Protein AF-A0A2R6Y3Z4-F1 (afdb_monomer)

Solvent-accessible surface area (backbone atoms only — not comparable to full-atom values): 3758 Å² total; per-residue (Å²): 122,65,89,88,87,62,60,73,66,68,40,89,38,64,61,82,64,94,52,97,82,46,60,91,49,88,46,29,26,51,85,82,42,18,60,54,43,37,52,51,50,52,52,51,51,53,54,40,68,74,33,73,82,65,33,68,67,50,76,111

InterPro domains:
  IPR002933 Peptidase M20 [PF01546] (5-51)
  IPR017439 Amidohydrolase [PTHR11014] (1-57)

Radius of gyration: 15.64 Å; Cα contacts (8 Å, |Δi|>4): 59; chains: 1; bounding box: 27×22×41 Å

pLDDT: mean 85.61, std 12.72, range [52.72, 97.0]

Sequence (60 aa):
MVAHRADFDALPIQDEKDVSYKSTVPGVMHACGHDGHTATLLAVAKVLANRRSISKGILS

Organism: NCBI:txid2163959

Secondary structure (DSSP, 8-state):
----------BS------STTS-SSTT-B-TT-HHHHHHHHHHHHHHHHH-TTTGGGT--

Structure (mmCIF, N/CA/C/O backbone):
data_AF-A0A2R6Y3Z4-F1
#
_entry.id   AF-A0A2R6Y3Z4-F1
#
loop_
_atom_site.group_PDB
_atom_site.id
_atom_site.type_symbol
_atom_site.label_atom_id
_atom_site.label_alt_id
_atom_site.label_comp_id
_atom_site.label_asym_id
_atom_site.label_entity_id
_atom_site.label_seq_id
_atom_site.pdbx_PDB_ins_code
_atom_site.Cartn_x
_atom_site.Cartn_y
_atom_site.Cartn_z
_atom_site.occupancy
_atom_site.B_iso_or_equiv
_atom_site.auth_seq_id
_atom_site.auth_comp_id
_atom_site.auth_asym_id
_atom_site.auth_atom_id
_atom_site.pdbx_PDB_model_num
ATOM 1 N N . MET A 1 1 ? 12.275 -12.136 -21.426 1.00 59.16 1 MET A N 1
ATOM 2 C CA . MET A 1 1 ? 11.093 -11.570 -20.750 1.00 59.16 1 MET A CA 1
ATOM 3 C C . MET A 1 1 ? 11.333 -11.595 -19.250 1.00 59.16 1 MET A C 1
ATOM 5 O O . MET A 1 1 ? 11.703 -12.643 -18.734 1.00 59.16 1 MET A O 1
ATOM 9 N N . VAL A 1 2 ? 11.187 -10.458 -18.570 1.00 76.19 2 VAL A N 1
ATOM 10 C CA . VAL A 1 2 ? 11.322 -10.349 -17.107 1.00 76.19 2 VAL A CA 1
ATOM 11 C C . VAL A 1 2 ? 10.039 -9.724 -16.571 1.00 76.19 2 VAL A C 1
ATOM 13 O O . VAL A 1 2 ? 9.693 -8.614 -16.968 1.00 76.19 2 VAL A O 1
ATOM 16 N N . ALA A 1 3 ? 9.330 -10.437 -15.694 1.00 77.69 3 ALA A N 1
ATOM 17 C CA . ALA A 1 3 ? 8.074 -9.982 -15.103 1.00 77.69 3 ALA A CA 1
ATOM 18 C C . ALA A 1 3 ? 8.303 -9.459 -13.679 1.00 77.69 3 ALA A C 1
ATOM 20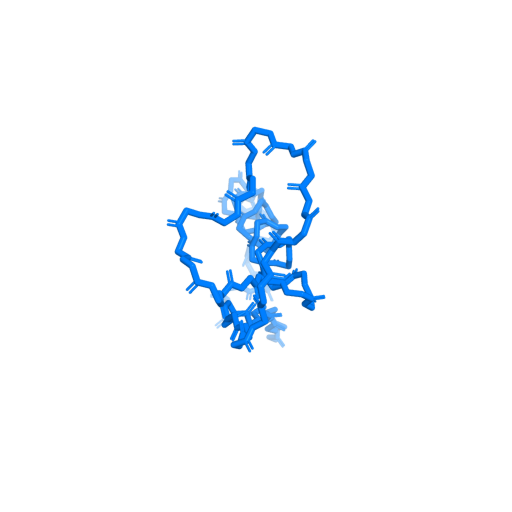 O O . ALA A 1 3 ? 8.971 -10.108 -12.877 1.00 77.69 3 ALA A O 1
ATOM 21 N N . HIS A 1 4 ? 7.721 -8.299 -13.371 1.00 78.19 4 HIS A N 1
ATOM 22 C CA . HIS A 1 4 ? 7.723 -7.712 -12.033 1.00 78.19 4 HIS A CA 1
ATOM 23 C C . HIS A 1 4 ? 6.311 -7.824 -11.457 1.00 78.19 4 HIS A C 1
ATOM 25 O O . HIS A 1 4 ? 5.346 -7.447 -12.122 1.00 78.19 4 HIS A O 1
ATOM 31 N N . ARG A 1 5 ? 6.189 -8.350 -10.237 1.00 85.50 5 ARG A N 1
ATOM 32 C CA . ARG A 1 5 ? 4.913 -8.575 -9.552 1.00 85.50 5 ARG A CA 1
ATOM 33 C C . ARG A 1 5 ? 4.924 -7.853 -8.208 1.00 85.50 5 ARG A C 1
ATOM 35 O O . ARG A 1 5 ? 5.913 -7.936 -7.488 1.00 85.50 5 ARG A O 1
ATOM 42 N N . ALA A 1 6 ? 3.818 -7.196 -7.882 1.00 76.19 6 ALA A N 1
ATOM 43 C CA . ALA A 1 6 ? 3.513 -6.706 -6.545 1.00 76.19 6 ALA A CA 1
ATOM 44 C C . ALA A 1 6 ? 2.094 -7.156 -6.194 1.00 76.19 6 ALA A C 1
ATOM 46 O O . ALA A 1 6 ? 1.187 -7.014 -7.017 1.00 76.19 6 ALA A O 1
ATOM 47 N N . ASP A 1 7 ? 1.929 -7.723 -5.004 1.00 77.19 7 ASP A N 1
ATOM 48 C CA . ASP A 1 7 ? 0.614 -8.021 -4.448 1.00 77.19 7 ASP A CA 1
ATOM 49 C C . ASP A 1 7 ? 0.049 -6.749 -3.789 1.00 77.19 7 ASP A C 1
ATOM 51 O O . ASP A 1 7 ? 0.806 -5.896 -3.319 1.00 77.19 7 ASP A O 1
ATOM 55 N N . PHE A 1 8 ? -1.275 -6.590 -3.822 1.00 81.62 8 PHE A N 1
ATOM 56 C CA . PHE A 1 8 ? -1.983 -5.359 -3.434 1.00 81.62 8 PHE A CA 1
ATOM 57 C C . PHE A 1 8 ? -3.020 -5.589 -2.329 1.00 81.62 8 PHE A C 1
ATOM 59 O O . PHE A 1 8 ? -3.794 -4.693 -2.011 1.00 81.62 8 PHE A O 1
ATOM 66 N N . ASP A 1 9 ? -3.099 -6.795 -1.779 1.00 85.00 9 ASP A N 1
ATOM 67 C CA . ASP A 1 9 ? -4.060 -7.170 -0.749 1.00 85.00 9 ASP A CA 1
ATOM 68 C C . ASP A 1 9 ? -3.715 -6.576 0.625 1.00 85.00 9 ASP A C 1
ATOM 70 O O . ASP A 1 9 ? -2.581 -6.194 0.924 1.00 85.00 9 ASP A O 1
ATOM 74 N N . ALA A 1 10 ? -4.739 -6.470 1.465 1.00 90.12 10 ALA A N 1
ATOM 75 C CA . ALA A 1 10 ? -4.644 -6.046 2.856 1.00 90.12 10 ALA A CA 1
ATOM 76 C C . ALA A 1 10 ? -4.981 -7.220 3.785 1.00 90.12 10 ALA A C 1
ATOM 78 O O . ALA A 1 10 ? -5.490 -8.251 3.345 1.00 90.12 10 ALA A O 1
ATOM 79 N N . LEU A 1 11 ? -4.735 -7.048 5.083 1.00 92.75 11 LEU A N 1
ATOM 80 C CA . LEU A 1 11 ? -5.040 -8.046 6.107 1.00 92.75 11 LEU A CA 1
ATOM 81 C C . LEU A 1 11 ? -6.152 -7.561 7.050 1.00 92.75 11 LEU A C 1
ATOM 83 O O . LEU A 1 11 ? -6.259 -6.350 7.268 1.00 92.75 11 LEU A O 1
ATOM 87 N N . PRO A 1 12 ? -6.951 -8.477 7.640 1.00 93.12 12 PRO A N 1
ATOM 88 C CA . PRO A 1 12 ? -7.982 -8.158 8.630 1.00 93.12 12 PRO A CA 1
ATOM 89 C C . PRO A 1 12 ? -7.349 -7.859 10.002 1.00 93.12 12 PRO A C 1
ATOM 91 O O . PRO A 1 12 ? -7.499 -8.611 10.964 1.00 93.12 12 PRO A O 1
ATOM 94 N N . ILE A 1 13 ? -6.559 -6.789 10.058 1.00 93.94 13 ILE A N 1
ATOM 95 C CA . ILE A 1 13 ? -5.839 -6.309 11.236 1.00 93.94 13 ILE A CA 1
ATOM 96 C C . ILE A 1 13 ? -6.169 -4.826 11.413 1.00 93.94 13 ILE A C 1
ATOM 98 O O . ILE A 1 13 ? -6.169 -4.064 10.447 1.00 93.94 13 ILE A O 1
ATOM 102 N N . GLN A 1 14 ? -6.455 -4.410 12.647 1.00 96.81 14 GLN A N 1
ATOM 103 C CA . GLN A 1 14 ? -6.706 -3.008 12.964 1.00 96.81 14 GLN A CA 1
ATOM 104 C C . GLN A 1 14 ? -5.437 -2.172 12.765 1.00 96.81 14 GLN A C 1
ATOM 106 O O . GLN A 1 14 ? -4.362 -2.524 13.245 1.00 96.81 14 GLN A O 1
ATOM 111 N N . ASP A 1 15 ? -5.582 -1.040 12.077 1.00 95.38 15 ASP A N 1
ATOM 112 C CA . ASP A 1 15 ? -4.503 -0.072 11.947 1.00 95.38 15 ASP A CA 1
ATOM 113 C C . ASP A 1 15 ? -4.341 0.726 13.249 1.00 95.38 15 ASP A C 1
ATOM 115 O O . ASP A 1 15 ? -5.177 1.570 13.575 1.00 95.38 15 ASP A O 1
ATOM 119 N N . GLU A 1 16 ? -3.264 0.447 13.981 1.00 95.81 16 GLU A N 1
ATOM 120 C CA . GLU A 1 16 ? -2.885 1.129 15.229 1.00 95.81 16 GLU A CA 1
ATOM 121 C C . GLU A 1 16 ? -1.989 2.360 14.982 1.00 95.81 16 GLU A C 1
ATOM 123 O O . GLU A 1 16 ? -1.527 3.005 15.924 1.00 95.81 16 GLU A O 1
ATOM 128 N N . LYS A 1 17 ? -1.695 2.703 13.716 1.00 94.12 17 LYS A N 1
ATOM 129 C CA . LYS A 1 17 ? -0.845 3.859 13.402 1.00 94.12 17 LYS A CA 1
ATOM 130 C C . LYS A 1 17 ? -1.551 5.175 13.739 1.00 94.12 17 LYS A C 1
ATOM 132 O O . LYS A 1 17 ? -2.671 5.426 13.290 1.00 94.12 17 LYS A O 1
ATOM 137 N N . ASP A 1 18 ? -0.833 6.077 14.405 1.00 95.44 18 ASP A N 1
ATOM 138 C CA . ASP A 1 18 ? -1.245 7.473 14.588 1.00 95.44 18 ASP A CA 1
ATOM 139 C C . ASP A 1 18 ? -0.627 8.372 13.507 1.00 95.44 18 ASP A C 1
ATOM 141 O O . ASP A 1 18 ? 0.324 9.121 13.726 1.00 95.44 18 ASP A O 1
ATOM 145 N N . VAL A 1 19 ? -1.115 8.211 12.275 1.00 96.44 19 VAL A N 1
ATOM 146 C CA . VAL A 1 19 ? -0.652 8.953 11.094 1.00 96.44 19 VAL A CA 1
ATOM 147 C C . VAL A 1 19 ? -1.830 9.353 10.214 1.00 96.44 19 VAL A C 1
ATOM 149 O O . VAL A 1 19 ? -2.862 8.682 10.186 1.00 96.44 19 VAL A O 1
ATOM 152 N N . SER A 1 20 ? -1.664 10.425 9.438 1.00 96.75 20 SER A N 1
ATOM 153 C CA . SER A 1 20 ? -2.717 10.953 8.556 1.00 96.75 20 SER A CA 1
ATOM 154 C C . SER A 1 20 ? -3.138 9.995 7.436 1.00 96.75 20 SER A C 1
ATOM 156 O O . SER A 1 20 ? -4.244 10.117 6.921 1.00 96.75 20 SER A O 1
ATOM 158 N N . TYR A 1 21 ? -2.276 9.046 7.068 1.00 94.81 21 TYR A N 1
ATOM 159 C CA . TYR A 1 21 ? -2.506 8.065 6.004 1.00 94.81 21 TYR A CA 1
ATOM 160 C C . TYR A 1 21 ? -2.904 6.675 6.526 1.00 94.81 21 TYR A C 1
ATOM 162 O O . TYR A 1 21 ? -2.846 5.703 5.774 1.00 94.81 21 TYR A O 1
ATOM 170 N N . LYS A 1 22 ? -3.268 6.547 7.810 1.00 96.00 22 LYS A N 1
ATOM 171 C CA . LYS A 1 22 ? -3.760 5.276 8.360 1.00 96.00 22 LYS 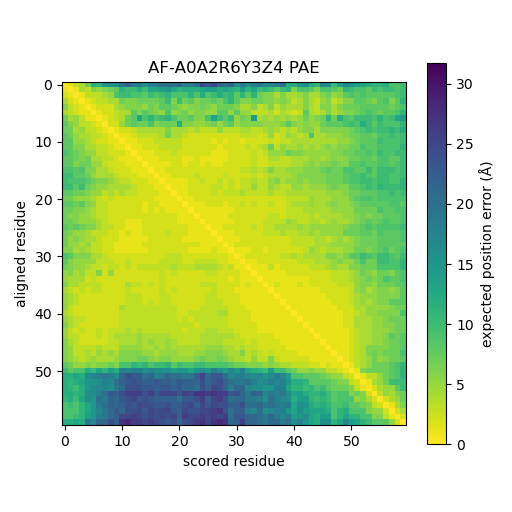A CA 1
ATOM 172 C C . LYS A 1 22 ? -4.988 4.784 7.590 1.00 96.00 22 LYS A C 1
ATOM 174 O O . LYS A 1 22 ? -5.697 5.574 6.963 1.00 96.00 22 LYS A O 1
ATOM 179 N N . SER A 1 23 ? -5.257 3.487 7.677 1.00 96.50 23 SER A N 1
ATOM 180 C CA . SER A 1 23 ? -6.438 2.894 7.061 1.00 96.50 23 SER A CA 1
ATOM 181 C C . SER A 1 23 ? -7.713 3.627 7.475 1.00 96.50 23 SER A C 1
ATOM 183 O O . SER A 1 23 ? -7.963 3.879 8.655 1.00 96.50 23 SER A O 1
ATOM 185 N N . THR A 1 24 ? -8.538 3.952 6.484 1.00 97.00 24 THR A N 1
ATOM 186 C CA . THR A 1 24 ? -9.884 4.495 6.689 1.00 97.00 24 THR A CA 1
ATOM 187 C C . THR A 1 24 ? -10.925 3.391 6.886 1.00 97.00 24 THR A C 1
ATOM 189 O O . THR A 1 24 ? -12.076 3.691 7.199 1.00 97.00 24 THR A O 1
ATOM 192 N N . VAL A 1 25 ? -10.533 2.121 6.721 1.00 96.88 25 VAL A N 1
ATOM 193 C CA . VAL A 1 25 ? -11.391 0.944 6.886 1.00 96.88 25 VAL A CA 1
ATOM 194 C C . VAL A 1 25 ? -11.096 0.298 8.245 1.00 96.88 25 VAL A C 1
ATOM 196 O O . VAL A 1 25 ? -9.988 -0.207 8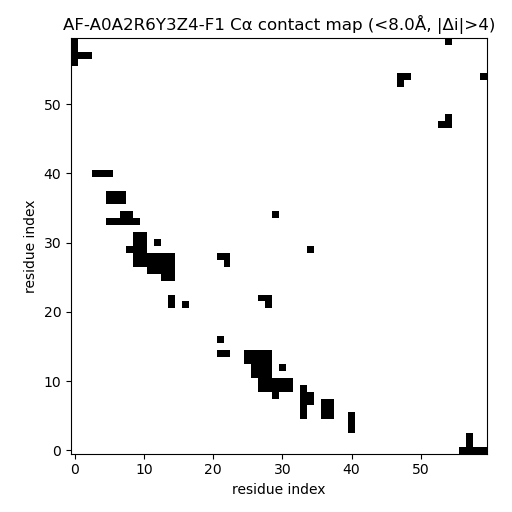.446 1.00 96.88 25 VAL A O 1
ATOM 199 N N . PRO A 1 26 ? -12.059 0.285 9.187 1.00 95.38 26 PRO A N 1
ATOM 200 C CA . PRO A 1 26 ? -11.873 -0.359 10.484 1.00 95.38 26 PRO A CA 1
ATOM 201 C C . PRO A 1 26 ? -11.527 -1.846 10.348 1.00 95.38 26 PRO A C 1
ATOM 203 O O . PRO A 1 26 ? -12.128 -2.558 9.545 1.00 95.38 26 PRO A O 1
ATOM 206 N N . GLY A 1 27 ? -10.569 -2.317 11.146 1.00 95.94 27 GLY A N 1
ATOM 207 C CA . GLY A 1 27 ? -10.137 -3.714 11.173 1.00 95.94 27 GLY A CA 1
ATOM 208 C C . GLY A 1 27 ? -9.349 -4.179 9.947 1.00 95.94 27 GLY A C 1
ATOM 209 O O . GLY A 1 27 ? -9.145 -5.381 9.811 1.00 95.94 27 GLY A O 1
ATOM 210 N N . VAL A 1 28 ? -8.925 -3.277 9.052 1.00 95.69 28 VAL A N 1
ATOM 211 C CA . VAL A 1 28 ? -8.152 -3.627 7.851 1.00 95.69 28 VAL A CA 1
ATOM 212 C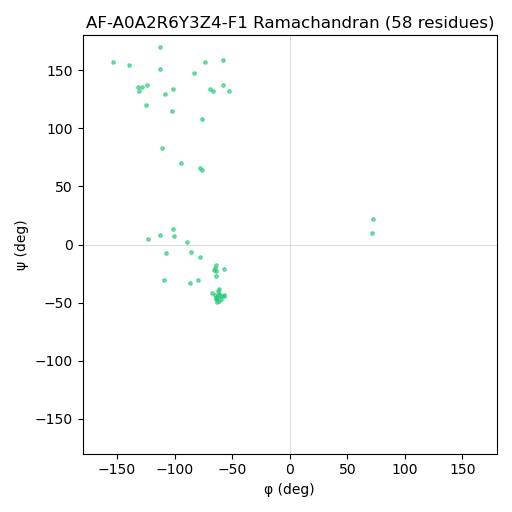 C . VAL A 1 28 ? -6.931 -2.726 7.716 1.00 95.69 28 VAL A C 1
ATOM 214 O O . VAL A 1 28 ? -7.049 -1.508 7.830 1.00 95.69 28 VAL A O 1
ATOM 217 N N . MET A 1 29 ? -5.769 -3.299 7.394 1.00 94.81 29 MET A N 1
ATOM 218 C CA . MET A 1 29 ? -4.561 -2.540 7.053 1.00 94.81 29 MET A CA 1
ATOM 219 C C . MET A 1 29 ? -3.625 -3.334 6.131 1.00 94.81 29 MET A C 1
ATOM 221 O O . MET A 1 29 ? -3.605 -4.566 6.151 1.00 94.81 29 MET A O 1
ATOM 225 N N . HIS A 1 30 ? -2.768 -2.644 5.375 1.00 94.12 30 HIS A N 1
ATOM 226 C CA . HIS A 1 30 ? -1.644 -3.270 4.666 1.00 94.12 30 HIS A CA 1
ATOM 227 C C . HIS A 1 30 ? -0.482 -3.572 5.627 1.00 94.12 30 HIS A C 1
ATOM 229 O O . HIS A 1 30 ? 0.596 -2.994 5.531 1.00 94.12 30 HIS A O 1
ATOM 235 N N . ALA A 1 31 ? -0.685 -4.490 6.577 1.00 92.25 31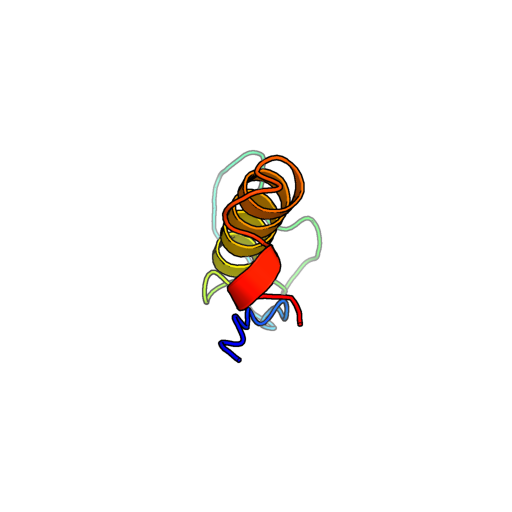 ALA A N 1
ATOM 236 C CA . ALA A 1 31 ? 0.338 -4.824 7.577 1.00 92.25 31 ALA A CA 1
ATOM 237 C C . ALA A 1 31 ? 1.611 -5.457 6.975 1.00 92.25 31 ALA A C 1
ATOM 239 O O . ALA A 1 31 ? 2.656 -5.456 7.618 1.00 92.25 31 ALA A O 1
ATOM 240 N N . CYS A 1 32 ? 1.540 -5.959 5.737 1.00 92.25 32 CYS A N 1
ATOM 241 C CA . CYS A 1 32 ? 2.674 -6.524 4.998 1.00 92.25 32 CYS A CA 1
ATOM 242 C C . CYS A 1 32 ? 3.280 -5.564 3.957 1.00 92.25 32 CYS A C 1
ATOM 244 O O . CYS A 1 32 ? 4.133 -5.979 3.177 1.00 92.25 32 CYS A O 1
ATOM 246 N N . GLY A 1 33 ? 2.847 -4.298 3.916 1.00 88.50 33 GLY A N 1
ATOM 247 C CA . GLY A 1 33 ? 3.430 -3.287 3.024 1.00 88.50 33 GLY A CA 1
ATOM 248 C C . GLY A 1 33 ? 3.089 -3.455 1.537 1.00 88.50 33 GLY A C 1
ATOM 249 O O . GLY A 1 33 ? 3.824 -2.977 0.673 1.00 88.50 33 GLY A O 1
ATOM 250 N N . HIS A 1 34 ? 1.997 -4.153 1.214 1.00 92.31 34 HIS A N 1
ATOM 251 C CA . HIS A 1 34 ? 1.543 -4.376 -0.167 1.00 92.31 34 HIS A CA 1
ATOM 252 C C . HIS A 1 34 ? 1.145 -3.075 -0.886 1.00 92.31 34 HIS A C 1
ATOM 254 O O . HIS A 1 34 ? 1.321 -2.945 -2.099 1.00 92.31 34 HIS A O 1
ATOM 260 N N . ASP A 1 35 ? 0.7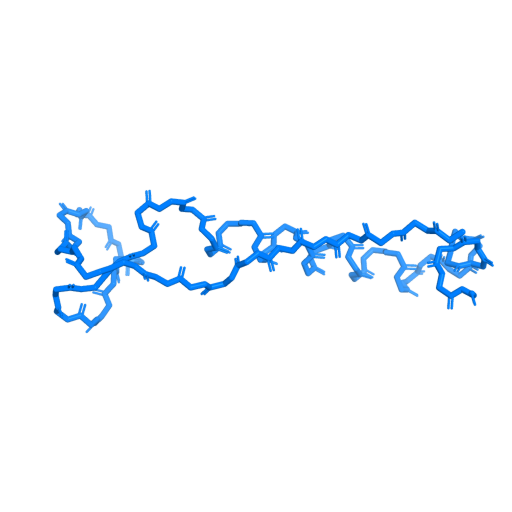13 -2.066 -0.132 1.00 90.88 35 ASP A N 1
ATOM 261 C CA . ASP A 1 35 ? 0.584 -0.680 -0.586 1.00 90.88 35 ASP A CA 1
ATOM 262 C C . ASP A 1 35 ? 1.929 -0.101 -1.058 1.00 90.88 35 ASP A C 1
ATOM 264 O O . ASP A 1 35 ? 2.019 0.455 -2.156 1.00 90.88 35 ASP A O 1
ATOM 268 N N . GLY A 1 36 ? 2.994 -0.295 -0.277 1.00 92.69 36 GLY A N 1
ATOM 269 C CA . GLY A 1 36 ? 4.357 0.110 -0.619 1.00 92.69 36 GLY A CA 1
ATOM 270 C C . GLY A 1 36 ? 4.896 -0.611 -1.855 1.00 92.69 36 GLY A C 1
ATOM 271 O O . GLY A 1 36 ? 5.357 0.038 -2.796 1.00 92.69 36 GLY A O 1
ATOM 272 N N . HIS A 1 37 ? 4.780 -1.942 -1.901 1.00 95.38 37 HIS A N 1
ATOM 273 C CA . HIS A 1 37 ? 5.196 -2.737 -3.063 1.00 95.38 37 HIS A CA 1
ATOM 274 C C . HIS A 1 37 ? 4.487 -2.282 -4.343 1.00 95.38 37 HIS A C 1
ATOM 276 O O . HIS A 1 37 ? 5.129 -2.088 -5.379 1.00 95.38 37 HIS A O 1
ATOM 282 N N . THR A 1 38 ? 3.175 -2.052 -4.261 1.00 92.19 38 THR A N 1
ATOM 283 C CA . THR A 1 38 ? 2.368 -1.576 -5.388 1.00 92.19 38 THR A CA 1
ATOM 284 C C . THR A 1 38 ? 2.806 -0.179 -5.832 1.00 92.19 38 THR A C 1
ATOM 286 O O . THR A 1 38 ? 3.037 0.043 -7.023 1.00 92.19 38 THR A O 1
ATOM 289 N N . ALA A 1 39 ? 2.997 0.756 -4.896 1.00 94.75 39 ALA A N 1
ATOM 290 C CA . ALA A 1 39 ? 3.453 2.111 -5.203 1.00 94.75 39 ALA A CA 1
ATOM 291 C C . ALA A 1 39 ? 4.829 2.115 -5.891 1.00 94.75 39 ALA A C 1
ATOM 293 O O . ALA A 1 39 ? 5.025 2.794 -6.905 1.00 94.75 39 ALA A O 1
ATOM 294 N N . THR A 1 40 ? 5.774 1.318 -5.387 1.00 94.31 40 THR A N 1
ATOM 295 C CA . THR A 1 40 ? 7.103 1.174 -5.988 1.00 94.31 40 THR A CA 1
ATOM 296 C C . THR A 1 40 ? 7.026 0.562 -7.383 1.00 94.31 40 THR A C 1
ATOM 298 O O . THR A 1 40 ? 7.648 1.092 -8.307 1.00 94.31 40 THR A O 1
ATOM 301 N N . LEU A 1 41 ? 6.245 -0.506 -7.577 1.00 91.88 41 LEU A N 1
ATOM 302 C CA . LEU A 1 41 ? 6.104 -1.132 -8.892 1.00 91.88 41 LEU A CA 1
ATOM 303 C C . LEU A 1 41 ? 5.509 -0.158 -9.918 1.00 91.88 41 LEU A C 1
ATOM 305 O O . LEU A 1 41 ? 6.019 -0.063 -11.035 1.00 91.88 41 LEU A O 1
ATOM 309 N N . LEU A 1 42 ? 4.491 0.617 -9.537 1.00 91.38 42 LEU A N 1
ATOM 310 C CA . LEU A 1 42 ? 3.910 1.651 -10.398 1.00 91.38 42 LEU A CA 1
ATOM 311 C C . LEU A 1 42 ? 4.924 2.750 -10.749 1.00 91.38 42 LEU A C 1
ATOM 313 O O . LEU A 1 42 ? 4.980 3.194 -11.900 1.00 91.38 42 LEU A O 1
ATOM 317 N N . ALA A 1 43 ? 5.763 3.169 -9.797 1.00 92.69 43 ALA A N 1
ATOM 318 C CA . ALA A 1 43 ? 6.826 4.139 -10.054 1.00 92.6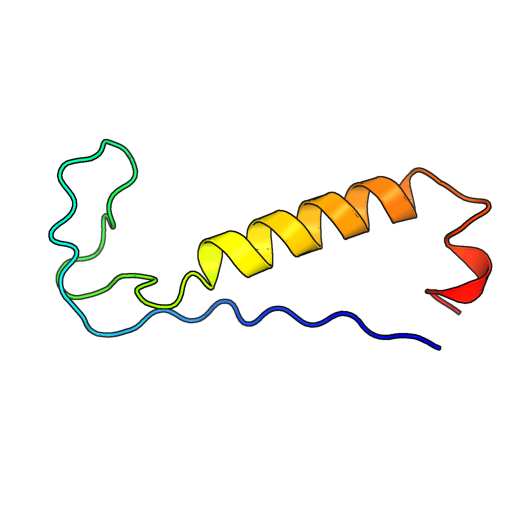9 43 ALA A CA 1
ATOM 319 C C . ALA A 1 43 ? 7.859 3.599 -11.059 1.00 92.69 43 ALA A C 1
ATOM 321 O O . ALA A 1 43 ? 8.209 4.292 -12.019 1.00 92.69 43 ALA A O 1
ATOM 322 N N . VAL A 1 44 ? 8.294 2.345 -10.892 1.00 91.44 44 VAL A N 1
ATOM 323 C CA . VAL A 1 44 ? 9.208 1.672 -11.828 1.00 91.44 44 VAL A CA 1
ATOM 324 C C . VAL A 1 44 ? 8.568 1.555 -13.211 1.00 91.44 44 VAL A C 1
ATOM 326 O O . VAL A 1 44 ? 9.181 1.960 -14.200 1.00 91.44 44 VAL A O 1
ATOM 329 N N . ALA A 1 45 ? 7.320 1.089 -13.294 1.00 88.25 45 ALA A N 1
ATOM 330 C CA . ALA A 1 45 ? 6.587 0.972 -14.552 1.00 88.25 45 ALA A CA 1
ATOM 331 C C . ALA A 1 45 ? 6.485 2.321 -15.281 1.00 8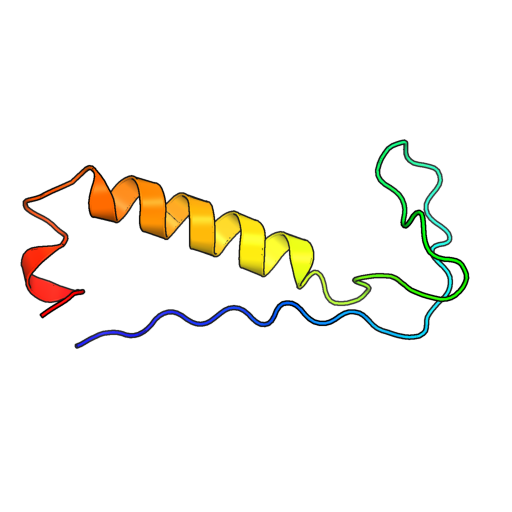8.25 45 ALA A C 1
ATOM 333 O O . ALA A 1 45 ? 6.752 2.393 -16.481 1.00 88.25 45 ALA A O 1
ATOM 334 N N . LYS A 1 46 ? 6.197 3.415 -14.560 1.00 89.88 46 LYS A N 1
ATOM 335 C CA . LYS A 1 46 ? 6.163 4.775 -15.121 1.00 89.88 46 LYS A CA 1
ATOM 336 C C . LYS A 1 46 ? 7.522 5.206 -15.677 1.00 89.88 46 LYS A C 1
ATOM 338 O O . LYS A 1 46 ? 7.586 5.783 -16.762 1.00 89.88 46 LYS A O 1
ATOM 343 N N . VAL A 1 47 ? 8.614 4.942 -14.960 1.00 90.44 47 VAL A N 1
ATOM 344 C CA . VAL A 1 47 ? 9.970 5.272 -15.432 1.00 90.44 47 VAL A CA 1
ATOM 345 C C . VAL A 1 47 ? 10.327 4.463 -16.680 1.00 90.44 47 VAL A C 1
ATOM 347 O O . VAL A 1 47 ? 10.857 5.030 -17.636 1.00 90.44 47 VAL A O 1
ATOM 350 N N . LEU A 1 48 ? 10.006 3.168 -16.703 1.00 86.25 48 LEU A N 1
ATOM 351 C CA . LEU A 1 48 ? 10.278 2.287 -17.841 1.00 86.25 48 LEU A CA 1
ATOM 352 C C . LEU A 1 48 ? 9.443 2.652 -19.075 1.00 86.25 48 LEU A C 1
ATOM 354 O O . LEU A 1 48 ? 9.980 2.696 -20.182 1.00 86.25 48 LEU A O 1
ATOM 358 N N . ALA A 1 49 ? 8.162 2.982 -18.892 1.00 85.12 49 ALA A N 1
ATOM 359 C CA . ALA A 1 49 ? 7.283 3.433 -19.970 1.00 85.12 49 ALA A CA 1
ATOM 360 C C . ALA A 1 49 ? 7.794 4.729 -20.622 1.00 85.12 49 ALA A C 1
ATOM 362 O O . ALA A 1 49 ? 7.781 4.862 -21.844 1.00 85.12 49 ALA A O 1
ATOM 363 N N . ASN A 1 50 ? 8.332 5.652 -19.818 1.00 85.19 50 ASN A N 1
ATOM 364 C CA . ASN A 1 50 ? 8.903 6.908 -20.309 1.00 85.19 50 ASN A CA 1
ATOM 365 C C . ASN A 1 50 ? 10.312 6.753 -20.916 1.00 85.19 50 ASN A C 1
ATOM 367 O O . ASN A 1 50 ? 10.810 7.680 -21.555 1.00 85.19 50 ASN A O 1
ATOM 371 N N . ARG A 1 51 ? 10.971 5.596 -20.758 1.00 81.50 51 ARG A N 1
ATOM 372 C CA . ARG A 1 51 ? 12.302 5.310 -21.324 1.00 81.50 51 ARG A CA 1
ATOM 373 C C . ARG A 1 51 ? 12.207 4.257 -22.429 1.00 81.50 51 ARG A C 1
ATOM 375 O O . ARG A 1 51 ? 12.477 3.074 -22.230 1.00 81.50 51 ARG A O 1
ATOM 382 N N . ARG A 1 52 ? 11.871 4.725 -23.637 1.00 64.81 52 ARG A N 1
ATOM 383 C CA . ARG A 1 52 ? 11.610 3.918 -24.851 1.00 64.81 52 ARG A CA 1
ATOM 384 C C . ARG A 1 52 ? 12.759 2.991 -25.291 1.00 64.81 52 ARG A C 1
ATOM 386 O O . ARG A 1 52 ? 12.521 2.044 -26.034 1.00 64.81 52 ARG A O 1
ATOM 393 N N . SER A 1 53 ? 13.999 3.253 -24.870 1.00 65.56 53 SER A N 1
ATOM 394 C CA . SER A 1 53 ? 15.147 2.374 -25.148 1.00 65.56 53 SER A CA 1
ATOM 395 C C . SER A 1 53 ? 15.220 1.160 -24.214 1.00 65.56 53 SER A C 1
ATOM 397 O O . SER A 1 53 ? 15.677 0.107 -24.644 1.00 65.56 53 SER A O 1
ATOM 399 N N . ILE A 1 54 ? 14.742 1.281 -22.970 1.00 64.31 54 ILE A N 1
ATOM 400 C CA . ILE A 1 54 ? 14.809 0.2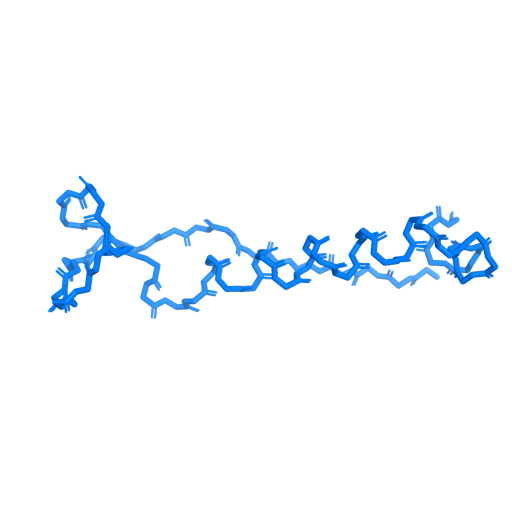28 -21.941 1.00 64.31 54 ILE A CA 1
ATOM 401 C C . ILE A 1 54 ? 13.610 -0.728 -22.054 1.00 64.31 54 ILE A C 1
ATOM 403 O O . ILE A 1 54 ? 13.737 -1.930 -21.836 1.00 64.31 54 ILE A O 1
ATOM 407 N N . SER A 1 55 ? 12.446 -0.222 -22.467 1.00 58.88 55 SER A N 1
ATOM 408 C CA . SER A 1 55 ? 11.209 -1.009 -22.591 1.00 58.88 55 SER A CA 1
ATOM 409 C C . SER A 1 55 ? 11.249 -2.101 -23.667 1.00 58.88 55 SER A C 1
ATOM 411 O O . SER A 1 55 ? 10.513 -3.079 -23.545 1.00 58.88 55 SER A O 1
ATOM 413 N N . LYS A 1 56 ? 12.129 -1.998 -24.676 1.00 60.12 56 LYS A N 1
ATOM 414 C CA . LYS A 1 56 ? 12.206 -2.950 -25.803 1.00 60.12 56 LYS A CA 1
ATOM 415 C C . LYS A 1 56 ? 12.616 -4.380 -25.422 1.00 60.12 56 LYS A C 1
ATOM 417 O O . LYS A 1 56 ? 12.353 -5.275 -26.210 1.00 60.12 56 LYS A O 1
ATOM 422 N N . GLY A 1 57 ? 13.248 -4.596 -24.264 1.00 57.84 57 GLY A N 1
ATOM 423 C CA . GLY A 1 57 ? 13.604 -5.939 -23.770 1.00 57.84 57 GLY A CA 1
ATOM 424 C C . GLY A 1 57 ? 12.756 -6.438 -22.592 1.00 57.84 57 GLY A C 1
ATOM 425 O O . GLY A 1 57 ? 12.902 -7.587 -22.175 1.00 57.84 57 GLY A O 1
ATOM 426 N N . ILE A 1 58 ? 11.899 -5.575 -22.034 1.00 61.22 58 ILE A N 1
ATOM 427 C CA . ILE A 1 58 ? 11.124 -5.842 -20.808 1.00 61.22 58 ILE A CA 1
ATOM 428 C C . ILE A 1 58 ? 9.632 -6.041 -21.112 1.00 61.22 58 ILE A C 1
ATOM 430 O O . ILE A 1 58 ? 8.976 -6.802 -20.410 1.00 61.22 58 ILE A O 1
ATOM 434 N N . LEU A 1 59 ? 9.107 -5.387 -22.157 1.00 56.91 59 LEU A N 1
ATOM 435 C CA . LEU A 1 59 ? 7.684 -5.398 -22.528 1.00 56.91 59 LEU A CA 1
ATOM 436 C C . LEU A 1 59 ? 7.385 -6.108 -23.869 1.00 56.91 59 LEU A C 1
ATOM 438 O O . LEU A 1 59 ? 6.259 -6.008 -24.349 1.00 56.91 59 LEU A O 1
ATOM 442 N N . SER A 1 60 ? 8.373 -6.777 -24.484 1.00 52.72 60 SER A N 1
ATOM 443 C CA . SER A 1 60 ? 8.189 -7.657 -25.659 1.00 52.72 60 SER A CA 1
ATOM 444 C C . SER A 1 60 ? 7.981 -9.105 -25.236 1.00 52.72 60 SER A C 1
ATOM 446 O O . SER A 1 60 ? 7.104 -9.760 -25.826 1.00 52.72 60 SER A O 1
#

Mean predicted aligned error: 6.23 Å

Nearest PDB structures (foldseek):
  4ewt-assembly1_B  TM=9.710E-01  e=8.131E-03  Staphylococcus aureus subsp. aureus COL

Foldseek 3Di:
DDDDDAAQDWDQAAFPDPDPPTDPDGSIDNPVCSVVSVVVVVVVVVVLVVVVVNCPVVVD